Protein AF-A0A7U9X0W0-F1 (afdb_monomer_lite)

Sequence (163 aa):
MKSDYPYLEIIRIAKECRSVLIEDTLKSNSPDLYDSLYSDIKSEIYKIKLELYEIKWIELHWKKMNEAITDRECLLAEKKELISMFAKWYRDYVSNWNYTEFDVVIFEERMDILKSLISVNNEWEQNLKRMKVSFEKSEKILNEKIKALEMGGQLDGDCKGDW

Radius of gyration: 19.68 Å; chains: 1; bounding box: 72×32×58 Å

Structure (mmCIF, N/CA/C/O backbone):
data_AF-A0A7U9X0W0-F1
#
_entry.id   AF-A0A7U9X0W0-F1
#
loop_
_atom_site.group_PDB
_atom_site.id
_atom_site.type_symbol
_atom_site.label_atom_id
_atom_site.label_alt_id
_atom_site.label_comp_id
_atom_site.label_asym_id
_atom_site.label_entity_id
_atom_site.label_seq_id
_atom_site.pdbx_PDB_ins_code
_atom_site.Cartn_x
_atom_site.Cartn_y
_atom_site.Cartn_z
_atom_site.occupancy
_atom_site.B_iso_or_equiv
_atom_site.auth_seq_id
_atom_site.auth_comp_id
_atom_site.auth_asym_id
_atom_site.auth_atom_id
_atom_site.pdbx_PDB_model_num
ATOM 1 N N . MET A 1 1 ? -25.613 3.745 18.794 1.00 47.03 1 MET A N 1
ATOM 2 C CA . MET A 1 1 ? -25.398 4.279 17.431 1.00 47.03 1 MET A CA 1
ATOM 3 C C . MET A 1 1 ? -24.143 3.644 16.867 1.00 47.03 1 MET A C 1
ATOM 5 O O . MET A 1 1 ? -23.154 3.606 17.589 1.00 47.03 1 MET A O 1
ATOM 9 N N . LYS A 1 2 ? -24.173 3.125 15.633 1.00 59.31 2 LYS A N 1
ATOM 10 C CA . LYS A 1 2 ? -22.922 2.864 14.908 1.00 59.31 2 LYS A CA 1
ATOM 11 C C . LYS A 1 2 ? -22.315 4.227 14.572 1.00 59.31 2 LYS A C 1
ATOM 13 O O . LYS A 1 2 ? -23.040 5.114 14.139 1.00 59.31 2 LYS A O 1
ATOM 18 N N . SER A 1 3 ? -21.040 4.406 14.889 1.00 75.56 3 SER A N 1
ATOM 19 C CA . SER A 1 3 ? -20.294 5.602 14.508 1.00 75.56 3 SER A CA 1
ATOM 20 C C . SER A 1 3 ? -19.987 5.499 13.016 1.00 75.56 3 SER A C 1
ATOM 22 O O . SER A 1 3 ? -19.415 4.494 12.598 1.00 75.56 3 SER A O 1
ATOM 24 N N . ASP A 1 4 ? -20.354 6.506 12.222 1.00 85.50 4 ASP A N 1
ATOM 25 C CA . ASP A 1 4 ? -20.010 6.558 10.790 1.00 85.50 4 ASP A CA 1
ATOM 26 C C . ASP A 1 4 ? -18.526 6.899 10.564 1.00 85.50 4 ASP A C 1
ATOM 28 O O . ASP A 1 4 ? -18.023 6.839 9.443 1.00 85.50 4 ASP A O 1
ATOM 32 N N . TYR A 1 5 ? -17.803 7.221 11.641 1.00 86.19 5 TYR A N 1
ATOM 33 C CA . TYR A 1 5 ? -16.405 7.635 11.618 1.00 86.19 5 TYR A CA 1
ATOM 34 C C . TYR A 1 5 ? -15.479 6.687 10.835 1.00 86.19 5 TYR A C 1
ATOM 36 O O . TYR A 1 5 ? -14.801 7.179 9.934 1.00 86.19 5 TYR A O 1
ATOM 44 N N . PRO A 1 6 ? -15.454 5.354 11.076 1.00 86.44 6 PRO A N 1
ATOM 45 C CA . PRO A 1 6 ? -14.541 4.466 10.351 1.00 86.44 6 PRO A CA 1
ATOM 46 C C . PRO A 1 6 ? -14.745 4.516 8.832 1.00 86.44 6 PRO A C 1
ATOM 48 O O . PRO A 1 6 ? -13.783 4.488 8.069 1.00 86.44 6 PRO A O 1
ATOM 51 N N . TYR A 1 7 ? -15.998 4.653 8.391 1.00 88.38 7 TYR A N 1
ATOM 52 C CA . TYR A 1 7 ? -16.349 4.733 6.976 1.00 88.38 7 TYR A CA 1
ATOM 53 C C . TYR A 1 7 ? -15.893 6.054 6.357 1.00 88.38 7 TYR A C 1
ATOM 55 O O . TYR A 1 7 ? -15.304 6.059 5.274 1.00 88.38 7 TYR A O 1
ATOM 63 N N . LEU A 1 8 ? -16.140 7.169 7.048 1.00 90.50 8 LEU A N 1
ATOM 64 C CA . LEU A 1 8 ? -15.720 8.493 6.594 1.00 90.50 8 LEU A CA 1
ATOM 65 C C . LEU A 1 8 ? -14.193 8.599 6.503 1.00 90.50 8 LEU A C 1
ATOM 67 O O . LEU A 1 8 ? -13.687 9.121 5.509 1.00 90.50 8 LEU A O 1
ATOM 71 N N . GLU A 1 9 ? -13.467 8.037 7.471 1.00 90.50 9 GLU A N 1
ATOM 72 C CA . GLU A 1 9 ? -12.004 8.027 7.462 1.00 90.50 9 GLU A CA 1
ATOM 73 C C . GLU A 1 9 ? -11.431 7.180 6.330 1.00 90.50 9 GLU A C 1
ATOM 75 O O . GLU A 1 9 ? -10.557 7.648 5.604 1.00 90.50 9 GLU A O 1
ATOM 80 N N . ILE A 1 10 ? -11.961 5.976 6.091 1.00 89.88 10 ILE A N 1
ATOM 81 C CA . ILE A 1 10 ? -11.522 5.153 4.954 1.00 89.88 10 ILE A CA 1
ATOM 82 C C . ILE A 1 10 ? -11.735 5.891 3.626 1.00 89.88 10 ILE A C 1
ATOM 84 O O . ILE A 1 10 ? -10.846 5.895 2.773 1.00 89.88 10 ILE A O 1
ATOM 88 N N . ILE A 1 11 ? -12.876 6.568 3.449 1.00 91.69 11 ILE A N 1
ATOM 89 C CA . ILE A 1 11 ? -13.151 7.352 2.236 1.00 91.69 11 ILE A CA 1
ATOM 90 C C . ILE A 1 11 ? -12.187 8.536 2.113 1.00 91.69 11 ILE A C 1
ATOM 92 O O . ILE A 1 11 ? -11.699 8.812 1.014 1.00 91.69 11 ILE A O 1
ATOM 96 N N . ARG A 1 12 ? -11.918 9.249 3.212 1.00 94.50 12 ARG A N 1
ATOM 97 C CA . ARG A 1 12 ? -10.973 10.373 3.237 1.00 94.50 12 ARG A CA 1
ATOM 98 C C . ARG A 1 12 ? -9.575 9.910 2.833 1.00 94.50 12 ARG A C 1
ATOM 100 O O . ARG A 1 12 ? -9.001 10.470 1.902 1.00 94.50 12 ARG A O 1
ATOM 107 N N . ILE A 1 13 ? -9.075 8.850 3.466 1.00 93.81 13 ILE A N 1
ATOM 108 C CA . ILE A 1 13 ? -7.750 8.279 3.199 1.00 93.81 13 ILE A CA 1
ATOM 109 C C . ILE A 1 13 ? -7.647 7.819 1.743 1.00 93.81 13 ILE A C 1
ATOM 111 O O . ILE A 1 13 ? -6.700 8.190 1.054 1.00 93.81 13 ILE A O 1
ATOM 115 N N . ALA A 1 14 ? -8.649 7.095 1.235 1.00 91.62 14 ALA A N 1
ATOM 116 C CA . ALA A 1 14 ? -8.668 6.648 -0.156 1.00 91.62 14 ALA A CA 1
ATOM 117 C C . ALA A 1 14 ? -8.635 7.823 -1.149 1.00 91.62 14 ALA A C 1
ATOM 119 O O . ALA A 1 14 ? -7.942 7.758 -2.165 1.00 91.62 14 ALA A O 1
ATOM 120 N N . LYS A 1 15 ? -9.355 8.918 -0.864 1.00 94.50 15 LYS A N 1
ATOM 121 C CA . LYS A 1 15 ? -9.317 10.134 -1.692 1.00 94.50 15 LYS A CA 1
ATOM 122 C C . LYS A 1 15 ? -7.938 10.785 -1.676 1.00 94.50 15 LYS A C 1
ATOM 124 O O . LYS A 1 15 ? -7.437 11.138 -2.736 1.00 94.50 15 LYS A O 1
ATOM 129 N N . GLU A 1 16 ? -7.321 10.922 -0.507 1.00 95.62 16 GLU A N 1
ATOM 130 C CA . GLU A 1 16 ? -5.990 11.521 -0.372 1.00 95.62 16 GLU A CA 1
ATOM 131 C C . GLU A 1 16 ? -4.916 10.699 -1.089 1.00 95.62 16 GLU A C 1
ATOM 133 O O . GLU A 1 16 ? -4.154 11.246 -1.884 1.00 95.62 16 GLU A O 1
ATOM 138 N N . CYS A 1 17 ? -4.883 9.384 -0.871 1.00 93.81 17 CYS A N 1
ATOM 139 C CA . CYS A 1 17 ? -3.940 8.497 -1.550 1.00 93.81 17 CYS A CA 1
ATOM 140 C C . CYS A 1 17 ? -4.152 8.479 -3.067 1.00 93.81 17 CYS A C 1
ATOM 142 O O . CYS A 1 17 ? -3.184 8.443 -3.826 1.00 93.81 17 CYS A O 1
ATOM 144 N N . ARG A 1 18 ? -5.407 8.545 -3.530 1.00 92.75 18 ARG A N 1
ATOM 145 C CA . ARG A 1 18 ? -5.714 8.670 -4.959 1.00 92.75 18 ARG A CA 1
ATOM 146 C C . ARG A 1 18 ? -5.221 9.993 -5.540 1.00 92.75 18 ARG A C 1
ATOM 148 O O . ARG A 1 18 ? -4.731 9.994 -6.663 1.00 92.75 18 ARG A O 1
ATOM 155 N N . SER A 1 19 ? -5.341 11.101 -4.811 1.00 94.31 19 SER A N 1
ATOM 156 C CA . SER A 1 19 ? -4.792 12.384 -5.259 1.00 94.31 19 SER A CA 1
ATOM 157 C C . SER A 1 19 ? -3.277 12.304 -5.434 1.00 94.31 19 SER A C 1
ATOM 159 O O . SER A 1 19 ? -2.788 12.730 -6.473 1.00 94.31 19 SER A O 1
ATOM 161 N N . VAL A 1 20 ? -2.559 11.681 -4.491 1.00 93.88 20 VAL A N 1
ATOM 162 C CA . VAL A 1 20 ? -1.106 11.455 -4.616 1.00 93.88 20 VAL A CA 1
ATOM 163 C C . VAL A 1 20 ? -0.777 10.630 -5.861 1.00 93.88 20 VAL A C 1
ATOM 165 O O . VAL A 1 20 ? 0.051 11.055 -6.654 1.00 93.88 20 VAL A O 1
ATOM 168 N N . LEU A 1 21 ? -1.491 9.525 -6.107 1.00 91.19 21 LEU A N 1
ATOM 169 C CA . LEU A 1 21 ? -1.313 8.712 -7.320 1.00 91.19 21 LEU A CA 1
ATOM 170 C C . LEU A 1 21 ? -1.482 9.529 -8.610 1.00 91.19 21 LEU A C 1
ATOM 172 O O . LEU A 1 21 ? -0.685 9.422 -9.542 1.00 91.19 21 LEU A O 1
ATOM 176 N N . ILE A 1 22 ? -2.540 10.342 -8.672 1.00 89.75 22 ILE A N 1
ATOM 177 C CA . ILE A 1 22 ? -2.820 11.202 -9.827 1.00 89.75 22 ILE A CA 1
ATOM 178 C C . ILE A 1 22 ? -1.690 12.219 -10.011 1.00 89.75 22 ILE A C 1
ATOM 180 O O . ILE A 1 22 ? -1.237 12.433 -11.134 1.00 89.75 22 ILE A O 1
ATOM 184 N N . GLU A 1 23 ? -1.227 12.842 -8.929 1.00 91.19 23 GLU A N 1
ATOM 185 C CA . GLU A 1 23 ? -0.133 13.807 -8.990 1.00 91.19 23 GLU A CA 1
ATOM 186 C C . GLU A 1 23 ? 1.192 13.166 -9.395 1.00 91.19 23 GLU A C 1
ATOM 188 O O . GLU A 1 23 ? 1.872 13.717 -10.257 1.00 91.19 23 GLU A O 1
ATOM 193 N N . ASP A 1 24 ? 1.532 11.999 -8.852 1.00 90.00 24 ASP A N 1
ATOM 194 C CA . ASP A 1 24 ? 2.733 11.250 -9.228 1.00 90.00 24 ASP A CA 1
ATOM 195 C C . ASP A 1 24 ? 2.733 10.911 -10.719 1.00 90.00 24 ASP A C 1
ATOM 197 O O . ASP A 1 24 ? 3.754 11.073 -11.386 1.00 90.00 24 ASP A O 1
ATOM 201 N N . THR A 1 25 ? 1.570 10.524 -11.253 1.00 85.94 25 THR A N 1
ATOM 202 C CA . THR A 1 25 ? 1.391 10.195 -12.674 1.00 85.94 25 THR A CA 1
ATOM 203 C C . THR A 1 25 ? 1.525 11.430 -13.570 1.00 85.94 25 THR A C 1
ATOM 205 O O . THR A 1 25 ? 2.153 11.369 -14.623 1.00 85.94 25 THR A O 1
ATOM 208 N N . LEU A 1 26 ? 0.912 12.556 -13.187 1.00 86.94 26 LEU A N 1
ATOM 209 C CA . LEU A 1 26 ? 0.825 13.749 -14.040 1.00 86.94 26 LEU A CA 1
ATOM 210 C C . LEU A 1 26 ? 2.032 14.686 -13.925 1.00 86.94 26 LEU A C 1
ATOM 212 O O . LEU A 1 26 ? 2.338 15.396 -14.880 1.00 86.94 26 LEU A O 1
ATOM 216 N N . LYS A 1 27 ? 2.669 14.748 -12.752 1.00 85.69 27 LYS A N 1
ATOM 217 C CA . LYS A 1 27 ? 3.742 15.707 -12.436 1.00 85.69 27 LYS A CA 1
ATOM 218 C C . LYS A 1 27 ? 5.122 15.057 -12.341 1.00 85.69 27 LYS A C 1
ATOM 220 O O . LYS A 1 27 ? 6.086 15.760 -12.059 1.00 85.69 27 LYS A O 1
ATOM 225 N N . SER A 1 28 ? 5.221 13.744 -12.554 1.00 77.62 28 SER A N 1
ATOM 226 C CA . SER A 1 28 ? 6.470 12.985 -12.413 1.00 77.62 28 SER A CA 1
ATOM 227 C C . SER A 1 28 ? 7.102 13.120 -11.020 1.00 77.62 28 SER A C 1
ATOM 229 O O . SER A 1 28 ? 8.322 13.120 -10.878 1.00 77.62 28 SER A O 1
ATOM 231 N N . ASN A 1 29 ? 6.274 13.243 -9.975 1.00 81.31 29 ASN A N 1
ATOM 232 C CA . ASN A 1 29 ? 6.746 13.397 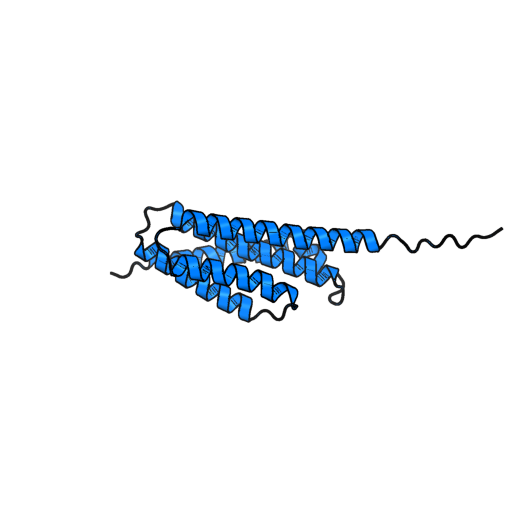-8.592 1.00 81.31 29 ASN A CA 1
ATOM 233 C C . ASN A 1 29 ? 7.356 12.106 -8.021 1.00 81.31 29 ASN A C 1
ATOM 235 O O . ASN A 1 29 ? 8.062 12.154 -7.014 1.00 81.31 29 ASN A O 1
ATOM 239 N N . SER A 1 30 ? 7.104 10.964 -8.665 1.00 82.38 30 SER A N 1
ATOM 240 C CA . SER A 1 30 ? 7.711 9.682 -8.328 1.00 82.38 30 SER A CA 1
ATOM 241 C C . SER A 1 30 ? 8.649 9.235 -9.453 1.00 82.38 30 SER A C 1
ATOM 243 O O . SER A 1 30 ? 8.164 8.848 -10.518 1.00 82.38 30 SER A O 1
ATOM 245 N N . PRO A 1 31 ? 9.977 9.256 -9.233 1.00 77.69 31 PRO A N 1
ATOM 246 C CA . PRO A 1 31 ? 10.945 8.731 -10.192 1.00 77.69 31 PRO A CA 1
ATOM 247 C C . PRO A 1 31 ? 10.703 7.255 -10.525 1.00 77.69 31 PRO A C 1
ATOM 249 O O . PRO A 1 31 ? 10.808 6.875 -11.682 1.00 77.69 31 PRO A O 1
ATOM 252 N N . ASP A 1 32 ? 10.296 6.441 -9.545 1.00 75.75 32 ASP A N 1
ATOM 253 C CA . ASP A 1 32 ? 10.014 5.012 -9.752 1.00 75.75 32 ASP A CA 1
ATOM 254 C C . ASP A 1 32 ? 8.822 4.799 -10.704 1.00 75.75 32 ASP A C 1
ATOM 256 O O . ASP A 1 32 ? 8.871 3.971 -11.621 1.00 75.75 32 ASP A O 1
ATOM 260 N N . LEU A 1 33 ? 7.750 5.581 -10.522 1.00 82.06 33 LEU A N 1
ATOM 261 C CA . LEU A 1 33 ? 6.588 5.546 -11.410 1.00 82.06 33 LEU A CA 1
ATOM 262 C C . LEU A 1 33 ? 6.919 6.125 -12.787 1.00 82.06 33 LEU A C 1
ATOM 264 O O . LEU A 1 33 ? 6.514 5.575 -13.802 1.00 82.06 33 LEU A O 1
ATOM 268 N N . TYR A 1 34 ? 7.654 7.232 -12.837 1.00 79.38 34 TYR A N 1
ATOM 269 C CA . TYR A 1 34 ? 8.040 7.852 -14.098 1.00 79.38 34 TYR A CA 1
ATOM 270 C C . TYR A 1 34 ? 8.912 6.903 -14.928 1.00 79.38 34 TYR A C 1
ATOM 272 O O . TYR A 1 34 ? 8.586 6.590 -16.070 1.00 79.38 34 TYR A O 1
ATOM 280 N N . ASP A 1 35 ? 9.971 6.363 -14.332 1.00 74.44 35 ASP A N 1
ATOM 281 C CA . ASP A 1 35 ? 10.876 5.437 -15.002 1.00 74.44 35 ASP A CA 1
ATOM 282 C C . ASP A 1 35 ? 10.157 4.172 -15.475 1.00 74.44 35 ASP A C 1
ATOM 284 O O . ASP A 1 35 ? 10.450 3.674 -16.561 1.00 74.44 35 ASP A O 1
ATOM 288 N N . SER A 1 36 ? 9.202 3.647 -14.697 1.00 78.88 36 SER A N 1
ATOM 289 C CA . SER A 1 36 ? 8.374 2.523 -15.148 1.00 78.88 36 SER A CA 1
ATOM 290 C C . SER A 1 36 ? 7.462 2.934 -16.311 1.00 78.88 36 SER A C 1
ATOM 292 O O . SER A 1 36 ? 7.514 2.320 -17.369 1.00 78.88 36 SER A O 1
ATOM 294 N N . LEU A 1 37 ? 6.691 4.017 -16.212 1.00 81.62 37 LEU A N 1
ATOM 295 C CA . LEU A 1 37 ? 5.773 4.435 -17.284 1.00 81.62 37 LEU A CA 1
ATOM 296 C C . LEU A 1 37 ? 6.459 4.697 -18.638 1.00 81.62 37 LEU A C 1
ATOM 298 O O . LEU A 1 37 ? 5.813 4.543 -19.676 1.00 81.62 37 LEU A 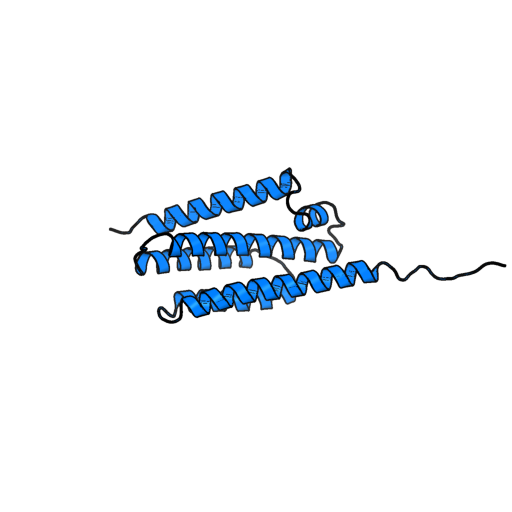O 1
ATOM 302 N N . TYR A 1 38 ? 7.742 5.066 -18.636 1.00 81.00 38 TYR A N 1
ATOM 303 C CA . TYR A 1 38 ? 8.516 5.360 -19.847 1.00 81.00 38 TYR A CA 1
ATOM 304 C C . TYR A 1 38 ? 9.571 4.296 -20.210 1.00 81.00 38 TYR A C 1
ATOM 306 O O . TYR A 1 38 ? 10.347 4.511 -21.143 1.00 81.00 38 TYR A O 1
ATOM 314 N N . SER A 1 39 ? 9.607 3.149 -19.524 1.00 78.06 39 SER A N 1
ATOM 315 C CA . SER A 1 39 ? 10.487 2.021 -19.875 1.00 78.06 39 SER A CA 1
ATOM 316 C C . SER A 1 39 ? 9.774 0.960 -20.721 1.00 78.06 39 SER A C 1
ATOM 318 O O . SER A 1 39 ? 8.558 0.984 -20.911 1.00 78.06 39 SER A O 1
ATOM 320 N N . ASP A 1 40 ? 10.544 0.023 -21.286 1.00 83.56 40 ASP A N 1
ATOM 321 C CA . ASP A 1 40 ? 9.974 -1.118 -22.004 1.00 83.56 40 ASP A CA 1
ATOM 322 C C . ASP A 1 40 ? 9.141 -1.973 -21.038 1.00 83.56 40 ASP A C 1
ATOM 324 O O . ASP A 1 40 ? 9.685 -2.584 -20.117 1.00 83.56 40 ASP A O 1
ATOM 328 N N . ILE A 1 41 ? 7.834 -2.058 -21.294 1.00 78.06 41 ILE A N 1
ATOM 329 C CA . ILE A 1 41 ? 6.855 -2.842 -20.526 1.00 78.06 41 ILE A CA 1
ATOM 330 C C . ILE A 1 41 ? 7.224 -4.330 -20.401 1.00 78.06 41 ILE A C 1
ATOM 332 O O . ILE A 1 41 ? 6.745 -5.034 -19.510 1.00 78.06 41 ILE A O 1
ATOM 336 N N . LYS A 1 42 ? 8.070 -4.842 -21.303 1.00 79.12 42 LYS A N 1
ATOM 337 C CA . LYS A 1 42 ? 8.562 -6.224 -21.259 1.00 79.12 42 LYS A CA 1
ATOM 338 C C . LYS A 1 42 ? 9.798 -6.394 -20.382 1.00 79.12 42 LYS A C 1
ATOM 340 O O . LYS A 1 42 ? 10.115 -7.532 -20.032 1.00 79.12 42 LYS A O 1
ATOM 345 N N . SER A 1 43 ? 10.485 -5.308 -20.036 1.00 79.75 43 SER A N 1
ATOM 346 C CA . SER A 1 43 ? 11.701 -5.359 -19.232 1.00 79.75 43 SER A CA 1
ATOM 347 C C . SER A 1 43 ? 11.403 -5.759 -17.786 1.00 79.75 43 SER A C 1
ATOM 349 O O . SER A 1 43 ? 10.347 -5.465 -17.227 1.00 79.75 43 SER A O 1
ATOM 351 N N . GLU A 1 44 ? 12.347 -6.452 -17.159 1.00 78.31 44 GLU A N 1
ATOM 352 C CA . GLU A 1 44 ? 12.229 -6.836 -15.750 1.00 78.31 44 GLU A CA 1
ATOM 353 C C . GLU A 1 44 ? 12.320 -5.612 -14.825 1.00 78.31 44 GLU A C 1
ATOM 355 O O . GLU A 1 44 ? 11.591 -5.518 -13.840 1.00 78.31 44 GLU A O 1
ATOM 360 N N . ILE A 1 45 ? 13.137 -4.621 -15.199 1.00 77.81 45 ILE A N 1
ATOM 361 C CA . ILE A 1 45 ? 13.278 -3.366 -14.453 1.00 77.81 45 ILE A CA 1
ATOM 362 C C . ILE A 1 45 ? 11.975 -2.556 -14.426 1.00 77.81 45 ILE A C 1
ATOM 364 O O . ILE A 1 45 ? 11.651 -1.985 -13.387 1.00 77.81 45 ILE A O 1
ATOM 368 N N . TYR A 1 46 ? 11.197 -2.560 -15.517 1.00 81.50 46 TYR A N 1
ATOM 369 C CA . TYR A 1 46 ? 9.859 -1.962 -15.561 1.00 81.50 46 TYR A CA 1
ATOM 370 C C . TYR A 1 46 ? 8.954 -2.546 -14.472 1.00 81.50 46 TYR A C 1
ATOM 372 O O . TYR A 1 46 ? 8.379 -1.802 -13.678 1.00 81.50 46 TYR A O 1
ATOM 380 N N . LYS A 1 47 ? 8.868 -3.882 -14.414 1.00 77.62 47 LYS A N 1
ATOM 381 C CA . LYS A 1 47 ? 7.987 -4.599 -13.481 1.00 77.62 47 LYS A CA 1
ATOM 382 C C . LYS A 1 47 ? 8.371 -4.308 -12.034 1.00 77.62 47 LYS A C 1
ATOM 384 O O . LYS A 1 47 ? 7.525 -3.895 -11.252 1.00 77.62 47 LYS A O 1
ATOM 389 N N . ILE A 1 48 ? 9.664 -4.401 -11.722 1.00 77.75 48 ILE A N 1
ATOM 390 C CA . ILE A 1 48 ? 10.187 -4.166 -10.370 1.00 77.75 48 ILE A CA 1
ATOM 391 C C . ILE A 1 48 ? 9.975 -2.711 -9.925 1.00 77.75 48 ILE A C 1
ATOM 393 O O . ILE A 1 48 ? 9.636 -2.468 -8.766 1.00 77.75 48 ILE A O 1
ATOM 397 N N . LYS A 1 49 ? 10.157 -1.725 -10.817 1.00 80.25 49 LYS A N 1
ATOM 398 C CA . LYS A 1 49 ? 9.911 -0.308 -10.493 1.00 80.25 49 LYS A CA 1
ATOM 399 C C . LYS A 1 49 ? 8.424 -0.021 -10.260 1.00 80.25 49 LYS A C 1
ATOM 401 O O . LYS A 1 49 ? 8.093 0.735 -9.346 1.00 80.25 49 LYS A O 1
ATOM 406 N N . LEU A 1 50 ? 7.536 -0.653 -11.031 1.00 82.31 50 LEU A N 1
ATOM 407 C CA . LEU A 1 50 ? 6.092 -0.544 -10.828 1.00 82.31 50 LEU A CA 1
ATOM 408 C C . LEU A 1 50 ? 5.663 -1.176 -9.493 1.00 82.31 50 LEU A C 1
ATOM 410 O O . LEU A 1 50 ? 5.000 -0.515 -8.698 1.00 82.31 50 LEU A O 1
ATOM 414 N N . GLU A 1 51 ? 6.129 -2.392 -9.196 1.00 78.69 51 GLU A N 1
ATOM 415 C CA . GLU A 1 51 ? 5.892 -3.077 -7.914 1.00 78.69 51 GLU A CA 1
ATOM 416 C C . GLU A 1 51 ? 6.385 -2.235 -6.722 1.00 78.69 51 GLU A C 1
ATOM 418 O O . GLU A 1 51 ? 5.694 -2.085 -5.709 1.00 78.69 51 GLU A O 1
ATOM 423 N N . LEU A 1 52 ? 7.572 -1.626 -6.845 1.00 81.81 52 LEU A N 1
ATOM 424 C CA . LEU A 1 52 ? 8.126 -0.736 -5.824 1.00 81.81 52 LEU A CA 1
ATOM 425 C C . LEU A 1 52 ? 7.215 0.470 -5.572 1.00 81.81 52 LEU A C 1
ATOM 427 O O . LEU A 1 52 ? 6.950 0.814 -4.415 1.00 81.81 52 LEU A O 1
ATOM 431 N N . TYR A 1 53 ? 6.721 1.102 -6.636 1.00 85.81 53 TYR A N 1
ATOM 432 C CA . TYR A 1 53 ? 5.801 2.225 -6.518 1.00 85.81 53 TYR A CA 1
ATOM 433 C C . TYR A 1 53 ? 4.497 1.824 -5.817 1.00 85.81 53 TYR A C 1
ATOM 435 O O . TYR A 1 53 ? 4.053 2.495 -4.882 1.00 85.81 53 TYR A O 1
ATOM 443 N N . GLU A 1 54 ? 3.898 0.702 -6.208 1.00 82.94 54 GLU A N 1
ATOM 444 C CA . GLU A 1 54 ? 2.646 0.249 -5.611 1.00 82.94 54 GLU A CA 1
ATOM 445 C C . GLU A 1 54 ? 2.799 -0.114 -4.130 1.00 82.94 54 GLU A C 1
ATOM 447 O O . GLU A 1 54 ? 1.908 0.171 -3.324 1.00 82.94 54 GLU A O 1
ATOM 452 N N . ILE A 1 55 ? 3.945 -0.680 -3.735 1.00 80.31 55 ILE A N 1
ATOM 453 C CA . ILE A 1 55 ? 4.266 -0.929 -2.325 1.00 80.31 55 ILE A CA 1
ATOM 454 C C . ILE A 1 55 ? 4.324 0.380 -1.538 1.00 80.31 55 ILE A C 1
ATOM 456 O O . ILE A 1 55 ? 3.718 0.457 -0.466 1.00 80.31 55 ILE A O 1
ATOM 460 N N . LYS A 1 56 ? 4.995 1.412 -2.067 1.00 84.12 56 LYS A N 1
ATOM 461 C CA . LYS A 1 56 ? 5.034 2.747 -1.443 1.00 84.12 56 LYS A CA 1
ATOM 462 C C . LYS A 1 56 ? 3.631 3.345 -1.327 1.00 84.12 56 LYS A C 1
ATOM 464 O O . LYS A 1 56 ? 3.284 3.937 -0.305 1.00 84.12 56 LYS A O 1
ATOM 469 N N . TRP A 1 57 ? 2.789 3.139 -2.337 1.00 87.06 57 TRP A N 1
ATOM 470 C CA . TRP A 1 57 ? 1.414 3.632 -2.344 1.00 87.06 57 TRP A CA 1
ATOM 471 C C . TRP A 1 57 ? 0.514 2.928 -1.316 1.00 87.06 57 TRP A C 1
ATOM 473 O O . TRP A 1 57 ? -0.291 3.569 -0.632 1.00 87.06 57 TRP A O 1
ATOM 483 N N . ILE A 1 58 ? 0.669 1.616 -1.134 1.00 84.56 58 ILE A N 1
ATOM 484 C CA . ILE A 1 58 ? 0.005 0.871 -0.056 1.00 84.56 58 ILE A CA 1
ATOM 485 C C . ILE A 1 58 ? 0.507 1.342 1.314 1.00 84.56 58 ILE A C 1
ATOM 487 O O . ILE A 1 58 ? -0.300 1.558 2.222 1.00 84.56 58 ILE A O 1
ATOM 491 N N . GLU A 1 59 ? 1.822 1.504 1.480 1.00 84.56 59 GLU A N 1
ATOM 492 C CA . GLU A 1 59 ? 2.410 1.976 2.736 1.00 84.56 59 GLU A CA 1
ATOM 493 C C . GLU A 1 59 ? 1.858 3.358 3.116 1.00 84.56 59 GLU A C 1
ATOM 495 O O . GLU A 1 59 ? 1.566 3.613 4.285 1.00 84.56 59 GLU A O 1
ATOM 500 N N . LEU A 1 60 ? 1.634 4.237 2.136 1.00 89.94 60 LEU A N 1
ATOM 501 C CA . LEU A 1 60 ? 0.994 5.532 2.356 1.00 89.94 60 LEU A CA 1
ATOM 502 C C . LEU A 1 60 ? -0.419 5.392 2.944 1.00 89.94 60 LEU A C 1
ATOM 504 O O . LEU A 1 60 ? -0.746 6.099 3.900 1.00 89.94 60 LEU A O 1
ATOM 508 N N . HIS A 1 61 ? -1.249 4.482 2.422 1.00 89.06 61 HIS A N 1
ATOM 509 C CA . HIS A 1 61 ? -2.575 4.242 3.005 1.00 89.06 61 HIS A CA 1
ATOM 510 C C . HIS A 1 61 ? -2.465 3.747 4.447 1.00 89.06 61 HIS A C 1
ATOM 512 O O . HIS A 1 61 ? -3.205 4.199 5.320 1.00 89.06 61 HIS A O 1
ATOM 518 N N . TRP A 1 62 ? -1.522 2.838 4.701 1.00 85.00 62 TRP A N 1
ATOM 519 C CA . TRP A 1 62 ? -1.266 2.316 6.036 1.00 85.00 62 TRP A CA 1
ATOM 520 C C . TRP A 1 62 ? -0.833 3.415 7.017 1.00 85.00 62 TRP A C 1
ATOM 522 O O . TRP A 1 62 ? -1.378 3.500 8.117 1.00 85.00 62 TRP A O 1
ATOM 532 N N . LYS A 1 63 ? 0.093 4.296 6.612 1.00 86.88 63 LYS A N 1
ATOM 533 C CA . LYS A 1 63 ? 0.540 5.457 7.403 1.00 86.88 63 LYS A CA 1
ATOM 534 C C . LYS A 1 63 ? -0.635 6.362 7.770 1.00 86.88 63 LYS A C 1
ATOM 536 O O . LYS A 1 63 ? -0.851 6.613 8.952 1.00 86.88 63 LYS A O 1
ATOM 541 N N . LYS A 1 64 ? -1.451 6.745 6.785 1.00 90.06 64 LYS A N 1
ATOM 542 C CA . LYS A 1 64 ? -2.634 7.597 6.996 1.00 90.06 64 LYS A CA 1
ATOM 543 C C . LYS A 1 64 ? -3.693 6.957 7.887 1.00 90.06 64 LYS A C 1
ATOM 545 O O . LYS A 1 64 ? -4.342 7.640 8.674 1.00 90.06 64 LYS A O 1
ATOM 550 N N . MET A 1 65 ? -3.876 5.644 7.786 1.00 86.81 65 MET A N 1
ATOM 551 C CA . MET A 1 65 ? -4.748 4.935 8.716 1.00 86.81 65 MET A CA 1
ATOM 552 C C . MET A 1 65 ? -4.208 4.933 10.134 1.00 86.81 65 MET A C 1
ATOM 554 O O . MET A 1 65 ? -4.970 5.120 11.078 1.00 86.81 65 MET A O 1
ATOM 558 N N . ASN A 1 66 ? -2.910 4.674 10.289 1.00 82.88 66 ASN A N 1
ATOM 559 C CA . ASN A 1 66 ? -2.285 4.670 11.597 1.00 82.88 66 ASN A CA 1
ATOM 560 C C . ASN A 1 66 ? -2.436 6.048 12.255 1.00 82.88 66 ASN A C 1
ATOM 562 O O . ASN A 1 66 ? -2.877 6.109 13.395 1.00 82.88 66 ASN A O 1
ATOM 566 N N . GLU A 1 67 ? -2.199 7.125 11.498 1.00 87.06 67 GLU A N 1
ATOM 567 C CA . GLU A 1 67 ? -2.484 8.507 11.906 1.00 87.06 67 GLU A CA 1
ATOM 568 C C . GLU A 1 67 ? -3.947 8.676 12.348 1.00 87.06 67 GLU A C 1
ATOM 570 O O . GLU A 1 67 ? -4.197 9.115 13.466 1.00 87.06 67 GLU A O 1
ATOM 575 N N . ALA A 1 68 ? -4.926 8.228 11.551 1.00 85.25 68 ALA A N 1
ATOM 576 C CA . ALA A 1 68 ? -6.351 8.318 11.900 1.00 85.25 68 ALA A CA 1
ATOM 577 C C . ALA A 1 68 ? -6.742 7.525 13.167 1.00 85.25 68 ALA A C 1
ATOM 579 O O . ALA A 1 68 ? -7.723 7.853 13.843 1.00 85.25 68 ALA A O 1
ATOM 580 N N . ILE A 1 69 ? -5.994 6.470 13.502 1.00 80.31 69 ILE A N 1
ATOM 581 C CA . ILE A 1 69 ? -6.184 5.680 14.726 1.00 80.31 69 ILE A CA 1
ATOM 582 C C . ILE A 1 69 ? -5.516 6.350 15.939 1.00 80.31 69 ILE A C 1
ATOM 584 O O . ILE A 1 69 ? -5.999 6.168 17.064 1.00 80.31 69 ILE A O 1
ATOM 588 N N . THR A 1 70 ? -4.417 7.083 15.732 1.00 76.94 70 THR A N 1
ATOM 589 C CA . THR A 1 70 ? -3.619 7.715 16.795 1.00 76.94 70 THR A CA 1
ATOM 590 C C . THR A 1 70 ? -4.010 9.159 17.105 1.00 76.94 70 THR A C 1
ATOM 592 O O . THR A 1 70 ? -3.886 9.557 18.258 1.00 76.94 70 THR A O 1
ATOM 595 N N . ASP A 1 71 ? -4.504 9.928 16.130 1.00 72.00 71 ASP A N 1
ATOM 596 C CA . ASP A 1 71 ? -4.797 11.370 16.268 1.00 72.00 71 ASP A CA 1
ATOM 597 C C . ASP A 1 71 ? -6.021 11.674 17.141 1.00 72.00 71 ASP A C 1
ATOM 599 O O . ASP A 1 71 ? -6.172 12.775 17.671 1.00 72.00 71 ASP A O 1
ATOM 603 N N . ARG A 1 72 ? -6.915 10.696 17.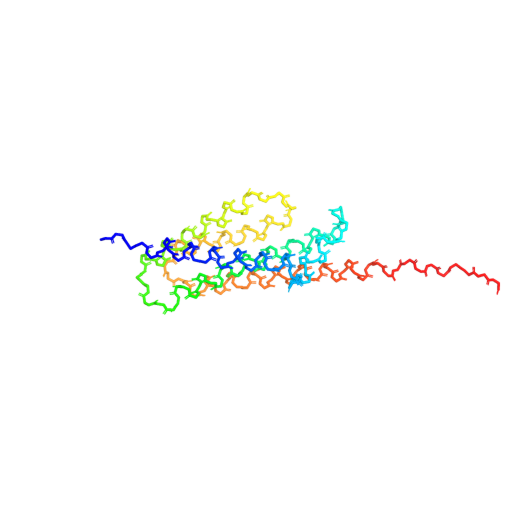307 1.00 70.06 72 ARG A N 1
ATOM 604 C CA . ARG A 1 72 ? -8.159 10.821 18.070 1.00 70.06 72 ARG A CA 1
ATOM 605 C C . ARG A 1 72 ? -8.203 9.769 19.170 1.00 70.06 72 ARG A C 1
ATOM 607 O O . ARG A 1 72 ? -7.789 8.627 18.963 1.00 70.06 72 ARG A O 1
ATOM 614 N N . GLU A 1 73 ? -8.848 10.096 20.292 1.00 69.19 73 GLU A N 1
ATOM 615 C CA . GLU A 1 73 ? -9.406 9.086 21.202 1.00 69.19 73 GLU A CA 1
ATOM 616 C C . GLU A 1 73 ? -10.518 8.289 20.490 1.00 69.19 73 GLU A C 1
ATOM 618 O O . GLU A 1 73 ? -11.714 8.518 20.667 1.00 69.19 73 GLU A O 1
ATOM 623 N N . CYS A 1 74 ? -10.122 7.386 19.592 1.00 70.62 74 CYS A N 1
ATOM 624 C CA . CYS A 1 74 ? -11.026 6.439 18.961 1.00 70.62 74 CYS A CA 1
ATOM 625 C C . CYS A 1 74 ? -11.404 5.370 19.976 1.00 70.62 74 CYS A C 1
ATOM 627 O O . CYS A 1 74 ? -10.537 4.779 20.634 1.00 70.62 74 CYS A O 1
ATOM 629 N N . LEU A 1 75 ? -12.694 5.046 20.029 1.00 81.69 75 LEU A N 1
ATOM 630 C CA . LEU A 1 75 ? -13.148 3.876 20.758 1.00 81.69 75 LEU A CA 1
ATOM 631 C C . LEU A 1 75 ? -12.489 2.635 20.161 1.00 81.69 75 LEU A C 1
ATOM 633 O O . LEU A 1 75 ? -12.310 2.519 18.948 1.00 81.69 75 LEU A O 1
ATOM 637 N N . LEU A 1 76 ? -12.187 1.656 21.008 1.00 78.31 76 LEU A N 1
ATOM 638 C CA . LEU A 1 76 ? -11.586 0.400 20.566 1.00 78.31 76 LEU A CA 1
ATOM 639 C C . LEU A 1 76 ? -12.389 -0.276 19.438 1.00 78.31 76 LEU A C 1
ATOM 641 O O . LEU A 1 76 ? -11.810 -0.852 18.522 1.00 78.31 76 LEU A O 1
ATOM 645 N N . ALA A 1 77 ? -13.720 -0.173 19.482 1.00 81.38 77 ALA A N 1
ATOM 646 C CA . ALA A 1 77 ? -14.599 -0.680 18.432 1.00 81.38 77 ALA A CA 1
ATOM 647 C C . ALA A 1 77 ? -14.417 0.054 17.089 1.00 81.38 77 ALA A C 1
ATOM 649 O O . ALA A 1 77 ? -14.409 -0.595 16.049 1.00 81.38 77 ALA A O 1
ATOM 650 N N . GLU A 1 78 ? -14.223 1.378 17.103 1.00 83.69 78 GLU A N 1
ATOM 651 C CA . GLU A 1 78 ? -13.967 2.170 15.890 1.00 83.69 78 GLU A CA 1
ATOM 652 C C . GLU A 1 78 ? -12.609 1.814 15.280 1.00 83.69 78 GLU A C 1
ATOM 654 O O . GLU A 1 78 ? -12.515 1.636 14.068 1.00 83.69 78 GLU A O 1
ATOM 659 N N . LYS A 1 79 ? -11.580 1.631 16.122 1.00 80.88 79 LYS A N 1
ATOM 660 C CA . LYS A 1 79 ? -10.252 1.179 15.680 1.00 80.88 79 LYS A CA 1
ATOM 661 C C . LYS A 1 79 ? -10.358 -0.168 14.968 1.00 80.88 79 LYS A C 1
ATOM 663 O O . LYS A 1 79 ? -9.930 -0.286 13.824 1.00 80.88 79 LYS A O 1
ATOM 668 N N . LYS A 1 80 ? -10.992 -1.155 15.615 1.00 80.25 80 LYS A N 1
ATOM 669 C CA . LYS A 1 80 ? -11.212 -2.504 15.060 1.00 80.25 80 LYS A CA 1
ATOM 670 C C . LYS A 1 80 ? -11.953 -2.480 13.726 1.00 80.25 80 LYS A C 1
ATOM 672 O O . LYS A 1 80 ? -11.543 -3.179 12.803 1.00 80.25 80 LYS A O 1
ATOM 677 N N . GLU A 1 81 ? -13.007 -1.675 13.619 1.00 84.75 81 GLU A N 1
ATOM 678 C CA . GLU A 1 81 ? -13.765 -1.536 12.374 1.00 84.75 81 GLU A CA 1
ATOM 679 C C . GLU A 1 81 ? -12.892 -0.946 11.256 1.00 84.75 81 GLU A C 1
ATOM 681 O O . GLU A 1 81 ? -12.838 -1.510 10.166 1.00 84.75 81 GLU A O 1
ATOM 686 N N . LEU A 1 82 ? -12.140 0.124 11.536 1.00 84.06 82 LEU A N 1
ATOM 687 C CA . LEU A 1 82 ? -11.275 0.792 10.556 1.00 84.06 82 LEU A CA 1
ATOM 688 C C . LEU A 1 82 ? -10.194 -0.158 10.010 1.00 84.06 82 LEU A C 1
ATOM 690 O O . LEU A 1 82 ? -10.007 -0.271 8.798 1.00 84.06 82 LEU A O 1
ATOM 694 N N . ILE A 1 83 ? -9.548 -0.924 10.892 1.00 80.50 83 ILE A N 1
ATOM 695 C CA . ILE A 1 83 ? -8.558 -1.945 10.512 1.00 80.50 83 ILE A CA 1
ATOM 696 C C . ILE A 1 83 ? -9.197 -3.048 9.677 1.00 80.50 83 ILE A C 1
ATOM 698 O O . ILE A 1 83 ? -8.622 -3.471 8.680 1.00 80.50 83 ILE A O 1
ATOM 702 N N . SER A 1 84 ? -10.373 -3.529 10.086 1.00 83.25 84 SER A N 1
ATOM 703 C CA . SER A 1 84 ? -11.097 -4.585 9.379 1.00 83.25 84 SER A CA 1
ATOM 704 C C . SER A 1 84 ? -11.444 -4.152 7.954 1.00 83.25 84 SER A C 1
ATOM 706 O O . SER A 1 84 ? -11.185 -4.884 6.996 1.00 83.25 84 SER A O 1
ATOM 708 N N . MET A 1 85 ? -11.955 -2.926 7.799 1.00 85.88 85 MET A N 1
ATOM 709 C CA . MET A 1 85 ? -12.266 -2.339 6.497 1.00 85.88 85 MET A CA 1
ATOM 710 C C . MET A 1 85 ? -11.026 -2.241 5.609 1.00 85.88 85 MET A C 1
ATOM 712 O O . MET A 1 85 ? -11.080 -2.620 4.440 1.00 85.88 85 MET A O 1
ATOM 716 N N . PHE A 1 86 ? -9.901 -1.792 6.158 1.00 82.69 86 PHE A N 1
ATOM 717 C CA . PHE A 1 86 ? -8.660 -1.707 5.400 1.00 82.69 86 PHE A CA 1
ATOM 718 C C . PHE A 1 86 ? -8.059 -3.053 5.065 1.00 82.69 86 PHE A C 1
ATOM 720 O O . PHE A 1 86 ? -7.623 -3.249 3.943 1.00 82.69 86 PHE A O 1
ATOM 727 N N . ALA A 1 87 ? -8.046 -3.995 5.999 1.00 81.19 87 ALA A N 1
ATOM 728 C CA . ALA A 1 87 ? -7.550 -5.333 5.736 1.00 81.19 87 ALA A CA 1
ATOM 729 C C . ALA A 1 87 ? -8.363 -6.015 4.632 1.00 81.19 87 ALA A C 1
ATOM 731 O O . ALA A 1 87 ? -7.799 -6.722 3.799 1.00 81.19 87 ALA A O 1
ATOM 732 N N . LYS A 1 88 ? -9.681 -5.779 4.608 1.00 83.56 88 LYS A N 1
ATOM 733 C CA . LYS A 1 88 ? -10.550 -6.224 3.521 1.00 83.56 88 LYS A CA 1
ATOM 734 C C . LYS A 1 88 ? -10.186 -5.535 2.207 1.00 83.56 88 LYS A C 1
ATOM 736 O O . LYS A 1 88 ? -9.911 -6.228 1.238 1.00 83.56 88 LYS A O 1
ATOM 741 N N . TRP A 1 89 ? -10.129 -4.203 2.186 1.00 85.06 89 TRP A N 1
ATOM 742 C CA . TRP A 1 89 ? -9.747 -3.443 0.991 1.00 85.06 89 TRP A CA 1
ATOM 743 C C . TRP A 1 89 ? -8.374 -3.861 0.455 1.00 85.06 89 TRP A C 1
ATOM 745 O O . TRP A 1 89 ? -8.235 -4.108 -0.735 1.00 85.06 89 TRP A O 1
ATOM 755 N N . TYR A 1 90 ? -7.382 -3.996 1.332 1.00 78.94 90 TYR A N 1
ATOM 756 C CA . TYR A 1 90 ? -6.025 -4.404 0.997 1.00 78.94 90 TYR A CA 1
ATOM 757 C C . TYR A 1 90 ? -6.002 -5.800 0.385 1.00 78.94 90 TYR A 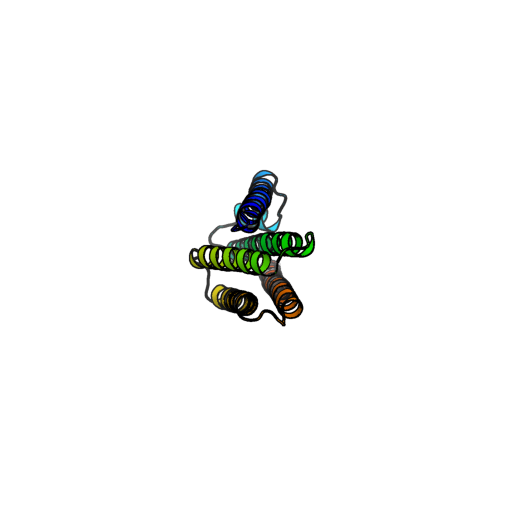C 1
ATOM 759 O O . TYR A 1 90 ? -5.368 -6.018 -0.643 1.00 78.94 90 TYR A O 1
ATOM 767 N N . ARG A 1 91 ? -6.740 -6.739 0.987 1.00 77.31 91 ARG A N 1
ATOM 768 C CA . ARG A 1 91 ? -6.901 -8.082 0.437 1.00 77.31 91 ARG A CA 1
ATOM 769 C C . ARG A 1 91 ? -7.525 -8.052 -0.944 1.00 77.31 91 ARG A C 1
ATOM 771 O O . ARG A 1 91 ? -6.984 -8.683 -1.843 1.00 77.31 91 ARG A O 1
ATOM 778 N N . ASP A 1 92 ? -8.632 -7.340 -1.107 1.00 80.69 92 ASP A N 1
ATOM 779 C CA . ASP A 1 92 ? -9.333 -7.246 -2.385 1.00 80.69 92 ASP A CA 1
ATOM 780 C C . ASP A 1 92 ? -8.432 -6.586 -3.442 1.00 80.69 92 ASP A C 1
ATOM 782 O O . ASP A 1 92 ? -8.371 -7.044 -4.578 1.00 80.69 92 ASP A O 1
ATOM 786 N N . TYR A 1 93 ? -7.675 -5.556 -3.063 1.00 77.88 93 TYR A N 1
ATOM 787 C CA . TYR A 1 93 ? -6.727 -4.867 -3.934 1.00 77.88 93 TYR A CA 1
ATOM 788 C C . TYR A 1 93 ? -5.608 -5.801 -4.409 1.00 77.88 93 TYR A C 1
ATOM 790 O O . TYR A 1 93 ? -5.441 -5.992 -5.610 1.00 77.88 93 TYR A O 1
ATOM 798 N N . VAL A 1 94 ? -4.918 -6.460 -3.476 1.00 71.81 94 VAL A N 1
ATOM 799 C CA . VAL A 1 94 ? -3.830 -7.400 -3.779 1.00 71.81 94 VAL A CA 1
ATOM 800 C C . VAL A 1 94 ? -4.326 -8.634 -4.535 1.00 71.81 94 VAL A C 1
ATOM 802 O O . VAL A 1 94 ? -3.631 -9.140 -5.402 1.00 71.81 94 VAL A O 1
ATOM 805 N N . SER A 1 95 ? -5.540 -9.121 -4.267 1.00 72.69 95 SER A N 1
ATOM 806 C CA . SER A 1 95 ? -6.087 -10.294 -4.975 1.00 72.69 95 SER A CA 1
ATOM 807 C C . SER A 1 95 ? -6.380 -10.016 -6.453 1.00 72.69 95 SER A C 1
ATOM 809 O O . SER A 1 95 ? -6.524 -10.953 -7.232 1.00 72.69 95 SER A O 1
ATOM 811 N N . ASN A 1 96 ? -6.492 -8.742 -6.840 1.00 72.50 96 ASN A N 1
ATOM 812 C CA . ASN A 1 96 ? -6.636 -8.335 -8.237 1.00 72.50 96 ASN A CA 1
ATOM 813 C C . ASN A 1 96 ? -5.286 -8.182 -8.952 1.00 72.50 96 ASN A C 1
ATOM 815 O O . ASN A 1 96 ? -5.256 -7.885 -10.147 1.00 72.50 96 ASN A O 1
ATOM 819 N N . TRP A 1 97 ? -4.175 -8.359 -8.240 1.00 71.69 97 TRP A N 1
ATOM 820 C CA . TRP A 1 97 ? -2.849 -8.295 -8.821 1.00 71.69 97 TRP A CA 1
ATOM 821 C C . TRP A 1 97 ? -2.451 -9.630 -9.434 1.00 71.69 97 TRP A C 1
ATOM 823 O O . TRP A 1 97 ? -2.651 -10.690 -8.850 1.00 71.69 97 TRP A O 1
ATOM 833 N N . ASN A 1 98 ? -1.866 -9.561 -10.626 1.00 62.50 98 ASN A N 1
ATOM 834 C CA . ASN A 1 98 ? -1.384 -10.722 -11.369 1.00 62.50 98 ASN A CA 1
ATOM 835 C C . ASN A 1 98 ? 0.153 -10.684 -11.443 1.00 62.50 98 ASN A C 1
ATOM 837 O O . ASN A 1 98 ? 0.735 -10.791 -12.524 1.00 62.50 98 ASN A O 1
ATOM 841 N N . TYR A 1 99 ? 0.786 -10.418 -10.295 1.00 61.84 99 TYR A N 1
ATOM 842 C CA . TYR A 1 99 ? 2.240 -10.317 -10.156 1.00 61.84 99 TYR A CA 1
ATOM 843 C C . TYR A 1 99 ? 2.894 -11.696 -9.930 1.00 61.84 99 TYR A C 1
ATOM 845 O O . TYR A 1 99 ? 2.218 -12.723 -9.860 1.00 61.84 99 TYR A O 1
ATOM 853 N N . THR A 1 100 ? 4.224 -11.733 -9.935 1.00 58.53 100 THR A N 1
ATOM 854 C CA . THR A 1 100 ? 5.072 -12.936 -9.953 1.00 58.53 100 THR A CA 1
ATOM 855 C C . THR A 1 100 ? 5.087 -13.726 -8.627 1.00 58.53 100 THR A C 1
ATOM 857 O O . THR A 1 100 ? 4.466 -13.367 -7.635 1.00 58.53 100 THR A O 1
ATOM 860 N N . GLU A 1 101 ? 5.816 -14.847 -8.578 1.00 51.34 101 GLU A N 1
ATOM 861 C CA . GLU A 1 101 ? 5.886 -15.754 -7.414 1.00 51.34 101 GLU A CA 1
ATOM 862 C C . GLU A 1 101 ? 6.510 -15.106 -6.155 1.00 51.34 101 GLU A C 1
ATOM 864 O O . GLU A 1 101 ? 6.179 -15.466 -5.027 1.00 51.34 101 GLU A O 1
ATOM 869 N N . PHE A 1 102 ? 7.379 -14.103 -6.331 1.00 52.06 102 PHE A N 1
ATOM 870 C CA . PHE A 1 102 ? 7.992 -13.345 -5.231 1.00 52.06 102 PHE A CA 1
ATOM 871 C C . PHE A 1 102 ? 6.975 -12.453 -4.498 1.00 52.06 102 PHE A C 1
ATOM 873 O O . PHE A 1 102 ? 7.081 -12.226 -3.289 1.00 52.06 102 PHE A O 1
ATOM 880 N N . ASP A 1 103 ? 5.957 -12.006 -5.227 1.00 56.28 103 ASP A N 1
ATOM 881 C CA . ASP A 1 103 ? 4.900 -11.134 -4.738 1.00 56.28 103 ASP A CA 1
ATOM 882 C C . ASP A 1 103 ? 3.988 -11.851 -3.742 1.00 56.28 103 ASP A C 1
ATOM 884 O O . ASP A 1 103 ? 3.594 -11.282 -2.722 1.00 56.28 103 ASP A O 1
ATOM 888 N N . VAL A 1 104 ? 3.753 -13.148 -3.962 1.00 57.69 104 VAL A N 1
ATOM 889 C CA . VAL A 1 104 ? 2.929 -13.991 -3.086 1.00 57.69 104 VAL A CA 1
ATOM 890 C C . VAL A 1 104 ? 3.467 -13.987 -1.652 1.00 57.69 104 VAL A C 1
ATOM 892 O O . VAL A 1 104 ? 2.704 -13.763 -0.717 1.00 57.69 104 VAL A O 1
ATOM 895 N N . VAL A 1 105 ? 4.786 -14.122 -1.464 1.00 62.31 105 VAL A N 1
ATOM 896 C CA . VAL A 1 105 ? 5.406 -14.188 -0.126 1.00 62.31 105 VAL A CA 1
ATOM 897 C C . VAL A 1 105 ? 5.309 -12.851 0.618 1.00 62.31 105 VAL A C 1
ATOM 899 O O . VAL A 1 105 ? 4.992 -12.821 1.810 1.00 62.31 105 VAL A O 1
ATOM 902 N N . ILE A 1 106 ? 5.553 -11.731 -0.073 1.00 61.69 106 ILE A N 1
ATOM 903 C CA . ILE A 1 106 ? 5.445 -10.386 0.517 1.00 61.69 106 ILE A CA 1
ATOM 904 C C . ILE A 1 106 ? 3.995 -10.095 0.919 1.00 61.69 106 ILE A C 1
ATOM 906 O O . ILE A 1 106 ? 3.739 -9.504 1.974 1.00 61.69 106 ILE A O 1
ATOM 910 N N . PHE A 1 107 ? 3.033 -10.517 0.101 1.00 63.53 107 PHE A N 1
ATOM 911 C CA . PHE A 1 107 ? 1.618 -10.302 0.372 1.00 63.53 107 PHE A CA 1
ATOM 912 C C . PHE A 1 107 ? 1.067 -11.196 1.467 1.00 63.53 107 PHE A C 1
ATOM 914 O O . PHE A 1 107 ? 0.290 -10.710 2.289 1.00 63.53 107 PHE A O 1
ATOM 921 N N . GLU A 1 108 ? 1.484 -12.456 1.531 1.00 65.75 108 GLU A N 1
ATOM 922 C CA . GLU A 1 108 ? 1.098 -13.375 2.600 1.00 65.75 108 GLU A CA 1
ATOM 923 C C . GLU A 1 108 ? 1.574 -12.875 3.967 1.00 65.75 108 GLU A C 1
ATOM 925 O O . GLU A 1 108 ? 0.762 -12.782 4.892 1.00 65.75 108 GLU A O 1
ATOM 930 N N . GLU A 1 109 ? 2.832 -12.426 4.080 1.00 68.50 109 GLU A N 1
ATOM 931 C CA . GLU A 1 109 ? 3.376 -11.879 5.333 1.00 68.50 109 GLU A CA 1
ATOM 932 C C . GLU A 1 109 ? 2.561 -10.659 5.812 1.00 68.50 109 GLU A C 1
ATOM 934 O O . GLU A 1 109 ? 2.211 -10.552 6.992 1.00 68.50 109 GLU A O 1
ATOM 939 N N . ARG A 1 110 ? 2.166 -9.765 4.896 1.00 67.62 110 ARG A N 1
ATOM 940 C CA . ARG A 1 110 ? 1.331 -8.590 5.212 1.00 67.62 110 ARG A CA 1
ATOM 941 C C . ARG A 1 110 ? -0.110 -8.964 5.545 1.00 67.62 110 ARG A C 1
ATOM 943 O O . ARG A 1 110 ? -0.693 -8.397 6.472 1.00 67.62 110 ARG A O 1
ATOM 950 N N . MET A 1 111 ? -0.685 -9.928 4.829 1.00 65.94 111 MET A N 1
ATOM 951 C CA . MET A 1 111 ? -2.026 -10.444 5.102 1.00 65.94 111 MET A CA 1
ATOM 952 C C . MET A 1 111 ? -2.100 -11.059 6.498 1.00 65.94 111 MET A C 1
ATOM 954 O O . MET A 1 111 ? -3.094 -10.882 7.201 1.00 65.94 111 MET A O 1
ATOM 958 N N . ASP A 1 112 ? -1.044 -11.747 6.919 1.00 67.62 112 ASP A N 1
ATOM 959 C CA . ASP A 1 112 ? -0.966 -12.380 8.229 1.00 67.62 112 ASP A CA 1
ATOM 960 C C . ASP A 1 112 ? -0.762 -11.367 9.357 1.00 67.62 112 ASP A C 1
ATOM 962 O O . ASP A 1 112 ? -1.367 -11.513 10.424 1.00 67.62 112 ASP A O 1
ATOM 966 N N . ILE A 1 113 ? -0.022 -10.280 9.118 1.00 65.00 113 ILE A N 1
ATOM 967 C CA . ILE A 1 113 ? 0.044 -9.154 10.061 1.00 65.00 113 ILE A CA 1
ATOM 968 C C . ILE A 1 113 ? -1.333 -8.479 10.184 1.00 65.00 113 ILE A C 1
ATOM 970 O O . ILE A 1 113 ? -1.783 -8.224 11.301 1.00 65.00 113 ILE A O 1
ATOM 974 N N . LEU A 1 114 ? -2.058 -8.260 9.079 1.00 64.56 114 LEU A N 1
ATOM 975 C CA . LEU A 1 114 ? -3.422 -7.703 9.102 1.00 64.56 114 LEU A CA 1
ATOM 976 C C . LEU A 1 114 ? -4.423 -8.614 9.818 1.00 64.56 114 LEU A C 1
ATOM 978 O O . LEU A 1 114 ? -5.218 -8.135 10.625 1.00 64.56 114 LEU A O 1
ATOM 982 N N . LYS A 1 115 ? -4.372 -9.929 9.578 1.00 66.44 115 LYS A N 1
ATOM 983 C CA . LYS A 1 115 ? -5.180 -10.905 10.327 1.00 66.44 115 LYS A CA 1
ATOM 984 C C . LYS A 1 115 ? -4.847 -10.863 11.819 1.00 66.44 115 LYS A C 1
ATOM 986 O O . LYS A 1 115 ? -5.770 -10.896 12.624 1.00 66.44 115 LYS A O 1
ATOM 991 N N . SER A 1 116 ? -3.566 -10.737 12.178 1.00 63.50 116 SER A N 1
ATOM 992 C CA . SER A 1 116 ? -3.105 -10.632 13.573 1.00 63.50 116 SER A CA 1
ATOM 993 C C . SER A 1 116 ? -3.588 -9.343 14.253 1.00 63.50 116 SER A C 1
ATOM 995 O O . SER A 1 116 ? -3.999 -9.370 15.411 1.00 63.50 116 SER A O 1
ATOM 997 N N . LEU A 1 117 ? -3.614 -8.222 13.521 1.00 63.28 117 LEU A N 1
ATOM 998 C CA . LEU A 1 117 ? -4.178 -6.944 13.980 1.00 63.28 117 LEU A CA 1
ATOM 999 C C . LEU A 1 117 ? -5.689 -7.025 14.229 1.00 63.28 117 LEU A C 1
ATOM 1001 O O . LEU A 1 117 ? -6.198 -6.378 15.141 1.00 63.28 117 LEU A O 1
ATOM 1005 N N . ILE A 1 118 ? -6.403 -7.825 13.432 1.00 63.38 118 ILE A N 1
ATOM 1006 C CA . ILE A 1 118 ? -7.836 -8.087 13.617 1.00 63.38 118 ILE A CA 1
ATOM 1007 C C . ILE A 1 118 ? -8.079 -9.030 14.806 1.00 63.38 118 ILE A C 1
ATOM 1009 O O . ILE A 1 118 ? -9.052 -8.849 15.540 1.00 63.38 118 ILE A O 1
ATOM 1013 N N . SER A 1 119 ? -7.227 -10.044 14.995 1.00 57.56 119 SER A N 1
ATOM 1014 C CA . SER A 1 119 ? -7.473 -11.150 15.928 1.00 57.56 119 SER A CA 1
ATOM 1015 C C . SER A 1 119 ? -6.947 -10.932 17.351 1.00 57.56 119 SER A C 1
ATOM 1017 O O . SER A 1 119 ? -7.453 -11.584 18.265 1.00 57.56 119 SER A O 1
ATOM 1019 N N . VAL A 1 120 ? -6.003 -10.008 17.590 1.00 52.09 120 VAL A N 1
ATOM 1020 C CA . VAL A 1 120 ? -5.389 -9.828 18.920 1.00 52.09 120 VAL A CA 1
ATOM 1021 C C . VAL A 1 120 ? -5.388 -8.362 19.351 1.00 52.09 120 VAL A C 1
ATOM 1023 O O . VAL A 1 120 ? -4.621 -7.532 18.875 1.00 52.09 120 VAL A O 1
ATOM 1026 N N . ASN A 1 121 ? -6.236 -8.043 20.328 1.00 56.09 121 ASN A N 1
ATOM 1027 C CA . ASN A 1 121 ? -6.409 -6.685 20.846 1.00 56.09 121 ASN A CA 1
ATOM 1028 C C . ASN A 1 121 ? -5.256 -6.192 21.750 1.00 56.09 121 ASN A C 1
ATOM 1030 O O . ASN A 1 121 ? -5.270 -5.038 22.166 1.00 56.09 121 ASN A O 1
ATOM 1034 N N . ASN A 1 122 ? -4.284 -7.050 22.078 1.00 56.91 122 ASN A N 1
ATOM 1035 C CA . ASN A 1 122 ? -3.296 -6.780 23.131 1.00 56.91 122 ASN A CA 1
ATOM 1036 C C . ASN A 1 122 ? -1.871 -6.521 22.606 1.00 56.91 122 ASN A C 1
ATOM 1038 O O . ASN A 1 122 ? -1.037 -6.039 23.361 1.00 56.91 122 ASN A O 1
ATOM 1042 N N . GLU A 1 123 ? -1.589 -6.790 21.327 1.00 65.75 123 GLU A N 1
ATOM 1043 C CA . GLU A 1 123 ? -0.248 -6.634 20.720 1.00 65.75 123 GLU A CA 1
ATOM 1044 C C . GLU A 1 123 ? -0.247 -5.600 19.586 1.00 65.75 123 GLU A C 1
ATOM 1046 O O . GLU A 1 123 ? 0.482 -5.695 18.599 1.00 65.75 123 GLU A O 1
ATOM 1051 N N . TRP A 1 124 ? -1.107 -4.593 19.727 1.00 68.06 124 TRP A N 1
ATOM 1052 C CA . TRP A 1 124 ? -1.350 -3.551 18.735 1.00 68.06 124 TRP A CA 1
ATOM 1053 C C . TRP A 1 124 ? -0.059 -2.887 18.241 1.00 68.06 124 TRP A C 1
ATOM 1055 O O . TRP A 1 124 ? 0.259 -2.924 17.054 1.00 68.06 124 TRP A O 1
ATOM 1065 N N . GLU A 1 125 ? 0.728 -2.342 19.165 1.00 66.81 125 GLU A N 1
ATOM 1066 C CA . GLU A 1 125 ? 1.971 -1.630 18.858 1.00 66.81 125 GLU A CA 1
ATOM 1067 C C . GLU A 1 125 ? 3.016 -2.538 18.200 1.00 66.81 125 GLU A C 1
ATOM 1069 O O . GLU A 1 125 ? 3.724 -2.123 17.280 1.00 66.81 125 GLU A O 1
ATOM 1074 N N . GLN A 1 126 ? 3.088 -3.800 18.629 1.00 74.06 126 GLN A N 1
ATOM 1075 C CA . GLN A 1 126 ? 4.007 -4.774 18.047 1.00 74.06 126 GLN A CA 1
ATOM 1076 C C . GLN A 1 126 ? 3.610 -5.119 16.612 1.00 74.06 126 GLN A C 1
ATOM 1078 O O . GLN A 1 126 ? 4.470 -5.154 15.733 1.00 74.06 126 GLN A O 1
ATOM 1083 N N . ASN A 1 127 ? 2.320 -5.307 16.342 1.00 72.12 127 ASN A N 1
ATOM 1084 C CA . ASN A 1 127 ? 1.838 -5.596 14.998 1.00 72.12 127 ASN A CA 1
ATOM 1085 C C . ASN A 1 127 ? 1.968 -4.388 14.055 1.00 72.12 127 ASN A C 1
ATOM 1087 O O . ASN A 1 127 ? 2.366 -4.562 12.902 1.00 72.12 127 ASN A O 1
ATOM 1091 N N . LEU A 1 128 ? 1.738 -3.163 14.547 1.00 72.50 128 LEU A N 1
ATOM 1092 C CA . LEU A 1 128 ? 2.039 -1.937 13.798 1.00 72.50 128 LEU A CA 1
ATOM 1093 C C . LEU A 1 128 ? 3.524 -1.872 13.410 1.00 72.50 128 LEU A C 1
ATOM 1095 O O . LEU A 1 128 ? 3.863 -1.601 12.255 1.00 72.50 128 LEU A O 1
ATOM 1099 N N . LYS A 1 129 ? 4.417 -2.172 14.362 1.00 78.88 129 LYS A N 1
ATOM 1100 C CA . LYS A 1 129 ? 5.865 -2.208 14.125 1.00 78.88 129 LYS A CA 1
ATOM 1101 C C . LYS A 1 129 ? 6.251 -3.295 13.121 1.00 78.88 129 LYS A C 1
ATOM 1103 O O . LYS A 1 129 ? 7.058 -3.028 12.236 1.00 78.88 129 LYS A O 1
ATOM 1108 N N . ARG A 1 130 ? 5.661 -4.492 13.215 1.00 80.44 130 ARG A N 1
ATOM 1109 C CA . ARG A 1 130 ? 5.879 -5.584 12.249 1.00 80.44 130 ARG A CA 1
ATOM 1110 C C . ARG A 1 130 ? 5.471 -5.181 10.837 1.00 80.44 130 ARG A C 1
ATOM 1112 O O . ARG A 1 130 ? 6.224 -5.447 9.907 1.00 80.44 130 ARG A O 1
ATOM 1119 N N . MET A 1 131 ? 4.331 -4.504 10.684 1.00 79.00 131 MET A N 1
ATOM 1120 C CA . MET A 1 131 ? 3.886 -4.018 9.377 1.00 79.00 131 MET A CA 1
ATOM 1121 C C . MET A 1 131 ? 4.890 -3.025 8.783 1.00 79.00 131 MET A C 1
ATOM 1123 O O . MET A 1 131 ? 5.301 -3.174 7.637 1.00 79.00 131 MET A O 1
ATOM 1127 N N . LYS A 1 132 ? 5.345 -2.053 9.584 1.00 78.19 132 LYS A N 1
ATOM 1128 C CA . LYS A 1 132 ? 6.361 -1.083 9.153 1.00 78.19 132 LYS A CA 1
ATOM 1129 C C . LYS A 1 132 ? 7.655 -1.771 8.698 1.00 78.19 132 LYS A C 1
ATOM 1131 O O . LYS A 1 132 ? 8.135 -1.504 7.604 1.00 78.19 132 LYS A O 1
ATOM 1136 N N . VAL A 1 133 ? 8.175 -2.703 9.499 1.00 83.06 133 VAL A N 1
ATOM 1137 C CA . VAL A 1 133 ? 9.387 -3.470 9.159 1.00 83.06 133 VAL A CA 1
ATOM 1138 C C . VAL A 1 133 ? 9.194 -4.297 7.880 1.00 83.06 133 VAL A C 1
ATOM 1140 O O . VAL A 1 133 ? 10.120 -4.414 7.082 1.00 83.06 133 VAL A O 1
ATOM 1143 N N . SER A 1 134 ? 7.998 -4.851 7.650 1.00 80.25 134 SER A N 1
ATOM 1144 C CA . SER A 1 134 ? 7.683 -5.584 6.416 1.00 80.25 134 SER A CA 1
ATOM 1145 C C . SER A 1 134 ? 7.756 -4.681 5.177 1.00 80.25 134 SER A C 1
ATOM 1147 O O . SER A 1 134 ? 8.345 -5.081 4.166 1.00 80.25 134 SER A O 1
ATOM 1149 N N . PHE A 1 135 ? 7.240 -3.447 5.255 1.00 78.69 135 PHE A N 1
ATOM 1150 C CA . PHE A 1 135 ? 7.380 -2.461 4.177 1.00 78.69 135 PHE A CA 1
ATOM 1151 C C . PHE A 1 135 ? 8.849 -2.116 3.910 1.00 78.69 135 PHE A C 1
ATOM 1153 O O . PHE A 1 135 ? 9.300 -2.264 2.775 1.00 78.69 135 PHE A O 1
ATOM 1160 N N . GLU A 1 136 ? 9.611 -1.776 4.953 1.00 85.44 136 GLU A N 1
ATOM 1161 C CA . GLU A 1 136 ? 11.041 -1.440 4.848 1.00 85.44 136 GLU A CA 1
ATOM 1162 C C . GLU A 1 136 ? 11.858 -2.582 4.216 1.00 85.44 136 GLU A C 1
ATOM 1164 O O . GLU A 1 136 ? 12.696 -2.361 3.340 1.00 85.44 136 GLU A O 1
ATOM 1169 N N . LYS A 1 137 ? 11.596 -3.831 4.624 1.00 84.31 137 LYS A N 1
ATOM 1170 C CA . LYS A 1 137 ? 12.261 -5.019 4.071 1.00 84.31 137 LYS A CA 1
ATOM 1171 C C . LYS A 1 137 ? 11.934 -5.214 2.589 1.00 84.31 137 LYS A C 1
ATOM 1173 O O . LYS A 1 137 ? 12.830 -5.530 1.810 1.00 84.31 137 LYS A O 1
ATOM 1178 N N . SER A 1 138 ? 10.674 -5.015 2.206 1.00 79.38 138 SER A N 1
ATOM 1179 C CA . SER A 1 138 ? 10.229 -5.160 0.814 1.00 79.38 138 SER A CA 1
ATOM 1180 C C . SER A 1 138 ? 10.876 -4.106 -0.085 1.00 79.38 138 SER A C 1
ATOM 1182 O O . SER A 1 138 ? 11.434 -4.438 -1.128 1.00 79.38 138 SER A O 1
ATOM 1184 N N . GLU A 1 139 ? 10.866 -2.846 0.358 1.00 82.94 139 GLU A N 1
ATOM 1185 C CA . GLU A 1 139 ? 11.510 -1.736 -0.345 1.00 82.94 139 GLU A CA 1
ATOM 1186 C C . GLU A 1 139 ? 13.014 -1.983 -0.516 1.00 82.94 139 GLU A C 1
ATOM 1188 O O . GLU A 1 139 ? 13.561 -1.776 -1.600 1.00 82.94 139 GLU A O 1
ATOM 1193 N N . LYS A 1 140 ? 13.691 -2.478 0.527 1.00 87.00 140 LYS A N 1
ATOM 1194 C CA . LYS A 1 140 ? 15.117 -2.807 0.451 1.00 87.00 140 LYS A CA 1
ATOM 1195 C C . LYS A 1 140 ? 15.412 -3.869 -0.612 1.00 87.00 140 LYS A C 1
ATOM 1197 O O . LYS A 1 140 ? 16.318 -3.665 -1.415 1.00 87.00 140 LYS A O 1
ATOM 1202 N N . ILE A 1 141 ? 14.651 -4.967 -0.639 1.00 85.19 141 ILE A N 1
ATOM 1203 C CA . ILE A 1 141 ? 14.883 -6.061 -1.596 1.00 85.19 141 ILE A CA 1
ATOM 1204 C C . ILE A 1 141 ? 14.688 -5.583 -3.041 1.00 85.19 141 ILE A C 1
ATOM 1206 O O . ILE A 1 141 ? 15.507 -5.892 -3.907 1.00 85.19 141 ILE A O 1
ATOM 1210 N N . LEU A 1 142 ? 13.635 -4.809 -3.311 1.00 81.75 142 LEU A N 1
ATOM 1211 C CA . LEU A 1 142 ? 13.376 -4.299 -4.661 1.00 81.75 142 LEU A CA 1
ATOM 1212 C C . LEU A 1 142 ? 14.454 -3.307 -5.109 1.00 81.75 142 LEU A C 1
ATOM 1214 O O . LEU A 1 142 ? 14.962 -3.421 -6.222 1.00 81.75 142 LEU A O 1
ATOM 1218 N N . ASN A 1 143 ? 14.889 -2.405 -4.225 1.00 84.88 143 ASN A N 1
ATOM 1219 C CA . ASN A 1 143 ? 15.990 -1.484 -4.516 1.00 84.88 143 ASN A CA 1
ATOM 1220 C C . ASN A 1 143 ? 17.317 -2.209 -4.803 1.00 84.88 143 ASN A C 1
ATOM 1222 O O . ASN A 1 143 ? 18.079 -1.782 -5.669 1.00 84.88 143 ASN A O 1
ATOM 1226 N N . GLU A 1 144 ? 17.618 -3.299 -4.093 1.00 86.50 144 GLU A N 1
ATOM 1227 C CA . GLU A 1 144 ? 18.809 -4.118 -4.359 1.00 86.50 144 GLU A CA 1
ATOM 1228 C C . GLU A 1 144 ? 18.750 -4.778 -5.745 1.00 86.50 144 GLU A C 1
ATOM 1230 O O . GLU A 1 144 ? 19.755 -4.786 -6.459 1.00 86.50 144 GLU A O 1
ATOM 1235 N N . LYS A 1 145 ? 17.574 -5.258 -6.170 1.00 81.94 145 LYS A N 1
ATOM 1236 C CA . LYS A 1 145 ? 17.377 -5.812 -7.519 1.00 81.94 145 LYS A CA 1
ATOM 1237 C C . LYS A 1 145 ? 17.503 -4.755 -8.614 1.00 81.94 145 LYS A C 1
ATOM 1239 O O . LYS A 1 145 ? 18.173 -5.014 -9.611 1.00 81.94 145 LYS A O 1
ATOM 1244 N N . ILE A 1 146 ? 16.915 -3.569 -8.423 1.00 83.44 146 ILE A N 1
ATOM 1245 C CA . ILE A 1 146 ? 17.052 -2.444 -9.367 1.00 83.44 146 ILE A CA 1
ATOM 1246 C C . ILE A 1 146 ? 18.536 -2.144 -9.592 1.00 83.44 146 ILE A C 1
ATOM 1248 O O . ILE A 1 146 ? 18.994 -2.152 -10.732 1.00 83.44 146 ILE A O 1
ATOM 1252 N N . LYS A 1 147 ? 19.312 -2.005 -8.510 1.00 87.38 147 LYS A N 1
ATOM 1253 C CA . LYS A 1 147 ? 20.761 -1.774 -8.596 1.00 87.38 147 LYS A CA 1
ATOM 1254 C C . LYS A 1 147 ? 21.491 -2.886 -9.345 1.00 87.38 147 LYS A C 1
ATOM 1256 O O . LYS A 1 147 ? 22.389 -2.599 -10.129 1.00 87.38 147 LYS A O 1
ATOM 1261 N N . ALA A 1 148 ? 21.139 -4.149 -9.105 1.00 85.25 148 ALA A N 1
ATOM 1262 C CA . ALA A 1 148 ? 21.762 -5.276 -9.797 1.00 85.25 148 ALA A CA 1
ATOM 1263 C C . ALA A 1 148 ? 21.501 -5.237 -11.313 1.00 85.25 148 ALA A C 1
ATOM 1265 O O . ALA A 1 148 ? 22.424 -5.466 -12.092 1.00 85.25 148 ALA A O 1
ATOM 1266 N N . LEU A 1 149 ? 20.277 -4.898 -11.728 1.00 82.69 149 LEU A N 1
ATOM 1267 C CA . LEU A 1 149 ? 19.904 -4.765 -13.140 1.00 82.69 149 LEU A CA 1
ATOM 1268 C C . LEU A 1 149 ? 20.573 -3.554 -13.806 1.00 82.69 149 LEU A C 1
ATOM 1270 O O . LEU A 1 149 ? 21.032 -3.659 -14.940 1.00 82.69 149 LEU A O 1
ATOM 1274 N N . GLU A 1 150 ? 20.686 -2.431 -13.096 1.00 82.12 150 GLU A N 1
ATOM 1275 C CA . GLU A 1 150 ? 21.376 -1.227 -13.581 1.00 82.12 150 GLU A CA 1
ATOM 1276 C C . GLU A 1 150 ? 22.887 -1.459 -13.756 1.00 82.12 150 GLU A C 1
ATOM 1278 O O . GLU A 1 150 ? 23.464 -1.037 -14.757 1.00 82.12 150 GLU A O 1
ATOM 1283 N N . MET A 1 151 ? 23.532 -2.183 -12.832 1.00 79.12 151 MET A N 1
ATOM 1284 C CA . MET A 1 151 ? 24.961 -2.526 -12.922 1.00 79.12 151 MET A CA 1
ATOM 1285 C C . MET A 1 151 ? 25.252 -3.646 -13.936 1.00 79.12 151 MET A C 1
ATOM 1287 O O . MET A 1 151 ? 26.334 -3.680 -14.522 1.00 79.12 151 MET A O 1
ATOM 1291 N N . GLY A 1 152 ? 24.298 -4.552 -14.171 1.00 56.12 152 GLY A N 1
ATOM 1292 C CA . GLY A 1 152 ? 24.408 -5.630 -15.160 1.00 56.12 152 GLY A CA 1
ATOM 1293 C C . GLY A 1 152 ? 24.378 -5.159 -16.620 1.00 56.12 152 GLY A C 1
ATOM 1294 O O . GLY A 1 152 ? 24.758 -5.919 -17.504 1.00 56.12 152 GLY A O 1
ATOM 1295 N N . GLY A 1 153 ? 23.985 -3.907 -16.884 1.00 50.38 153 GLY A N 1
ATOM 1296 C CA . GLY A 1 153 ? 23.988 -3.298 -18.220 1.00 50.38 153 GLY A CA 1
ATOM 1297 C C . GLY A 1 153 ? 25.339 -2.735 -18.682 1.00 50.38 153 GLY A C 1
ATOM 1298 O O . GLY A 1 153 ? 25.402 -2.133 -19.752 1.00 50.38 153 GLY A O 1
ATOM 1299 N N . GLN A 1 154 ? 26.412 -2.889 -17.895 1.00 43.88 154 GLN A N 1
ATOM 1300 C CA . GLN A 1 154 ? 27.703 -2.230 -18.142 1.00 43.88 154 GLN A CA 1
ATOM 1301 C C . GLN A 1 154 ? 28.890 -3.193 -18.301 1.00 43.88 154 GLN A C 1
ATOM 1303 O O . GLN A 1 154 ? 30.034 -2.825 -18.038 1.00 43.88 154 GLN A O 1
ATOM 1308 N N . LEU A 1 155 ? 28.638 -4.417 -18.770 1.00 45.25 155 LEU A N 1
ATOM 1309 C CA . LEU A 1 155 ? 29.679 -5.368 -19.167 1.00 45.25 155 LEU A CA 1
ATOM 1310 C C . LEU A 1 155 ? 29.318 -6.030 -20.499 1.00 45.25 155 LEU A C 1
ATOM 1312 O O . LEU A 1 155 ? 29.035 -7.213 -20.535 1.00 45.25 155 LEU A O 1
ATOM 1316 N N . ASP A 1 156 ? 29.329 -5.247 -21.575 1.00 41.75 156 ASP A N 1
ATOM 1317 C CA . ASP A 1 156 ? 29.602 -5.728 -22.940 1.00 41.75 156 ASP A CA 1
ATOM 1318 C C . ASP A 1 156 ? 30.242 -4.586 -23.752 1.00 41.75 156 ASP A C 1
ATOM 1320 O O . ASP A 1 156 ? 29.828 -4.201 -24.842 1.00 41.75 156 ASP A O 1
ATOM 1324 N N . GLY A 1 157 ? 31.281 -3.988 -23.164 1.00 41.28 157 GLY A N 1
ATOM 1325 C CA . GLY A 1 157 ? 32.303 -3.228 -23.879 1.00 41.28 157 GLY A CA 1
ATOM 1326 C C . GLY A 1 157 ? 33.479 -4.150 -24.152 1.00 41.28 157 GLY A C 1
ATOM 1327 O O . GLY A 1 157 ? 34.546 -3.981 -23.571 1.00 41.28 157 GLY A O 1
ATOM 1328 N N . ASP A 1 158 ? 33.222 -5.182 -24.951 1.00 37.22 158 ASP A N 1
ATOM 1329 C CA . ASP A 1 158 ? 34.195 -6.158 -25.415 1.00 37.22 158 ASP A CA 1
ATOM 1330 C C . ASP A 1 158 ? 35.394 -5.398 -26.011 1.00 37.22 158 ASP A C 1
ATOM 1332 O O . ASP A 1 158 ? 35.276 -4.724 -27.038 1.00 37.22 158 ASP A O 1
ATOM 1336 N N . CYS A 1 159 ? 36.551 -5.478 -25.348 1.00 44.38 159 CYS A N 1
ATOM 1337 C CA . CYS A 1 159 ? 37.841 -5.117 -25.922 1.00 44.38 159 CYS A CA 1
ATOM 1338 C C . CYS A 1 159 ? 38.133 -6.076 -27.086 1.00 44.38 159 CYS A C 1
ATOM 1340 O O . CYS A 1 159 ? 38.928 -7.006 -26.961 1.00 44.38 159 CYS A O 1
ATOM 1342 N N . LYS A 1 160 ? 37.479 -5.865 -28.22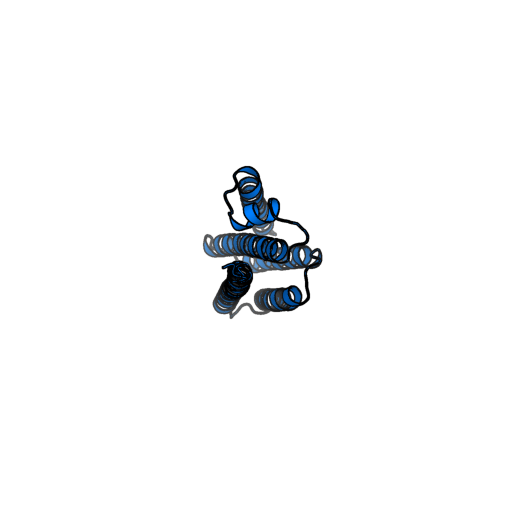8 1.00 41.06 160 LYS A N 1
ATOM 1343 C CA . LYS A 1 160 ? 37.912 -6.381 -29.523 1.00 41.06 160 LYS A CA 1
ATOM 1344 C C . LYS A 1 160 ? 38.713 -5.269 -30.181 1.00 41.06 160 LYS A C 1
ATOM 1346 O O . LYS A 1 160 ? 38.184 -4.203 -30.478 1.00 41.06 160 LYS A O 1
ATOM 1351 N N . GLY A 1 161 ? 40.021 -5.509 -30.228 1.00 44.16 161 GLY A N 1
ATOM 1352 C CA . GLY A 1 161 ? 41.033 -4.543 -30.625 1.00 44.16 161 GLY A CA 1
ATOM 1353 C C . GLY A 1 161 ? 40.987 -4.148 -32.090 1.00 44.16 161 GLY A C 1
ATOM 1354 O O . GLY A 1 161 ? 40.104 -4.576 -32.821 1.00 44.16 161 GLY A O 1
ATOM 1355 N N . ASP A 1 162 ? 41.981 -3.353 -32.481 1.00 42.78 162 ASP A N 1
ATOM 1356 C CA . ASP A 1 162 ? 42.522 -3.342 -33.835 1.00 42.78 162 ASP A CA 1
ATOM 1357 C C . ASP A 1 162 ? 43.838 -2.528 -33.887 1.00 42.78 162 ASP A C 1
ATOM 1359 O O . ASP A 1 162 ? 43.861 -1.358 -33.503 1.00 42.78 162 ASP A O 1
ATOM 1363 N N . TRP A 1 163 ? 44.879 -3.214 -34.391 1.00 44.19 163 TRP A N 1
ATOM 1364 C CA . TRP A 1 163 ? 46.229 -2.818 -34.866 1.00 44.19 163 TRP A CA 1
ATOM 1365 C C . TRP A 1 163 ? 47.300 -2.332 -33.877 1.00 44.19 163 TRP A C 1
ATOM 1367 O O . TRP A 1 163 ? 47.269 -1.165 -33.432 1.00 44.19 163 TRP A O 1
#

Secondary structure (DSSP, 8-state):
---SHHHHHHHHHHHHHHHHHHHHHHH---HHHHHHHTS-TTSHHHHHHHHHHHHHHHHHHHHHHHHHHHSS---HHHHHHHHHHHHHHHHHHHHT----HHHHHHHHHHHHHHHHHHH-TT-HHHHHHHHHHHHHHHHHHHHHHHHHHHHHTT---------

Foldseek 3Di:
DPDCLLVVLLVVLVVVLVVVVVCCVPVVPDVLVVCLVPDDVPDPSNQLSVVLVVLVSLVSSLVSLVCSVPVDPDDLVSNLSNLVVSLVVLVVVLVPDPDDPVSVVLSVQLNVLSVVCNVDPPCNVVSSVSNVVSSVVSNVVSVVVSVVVVVVVPPDPPPPDDD

pLDDT: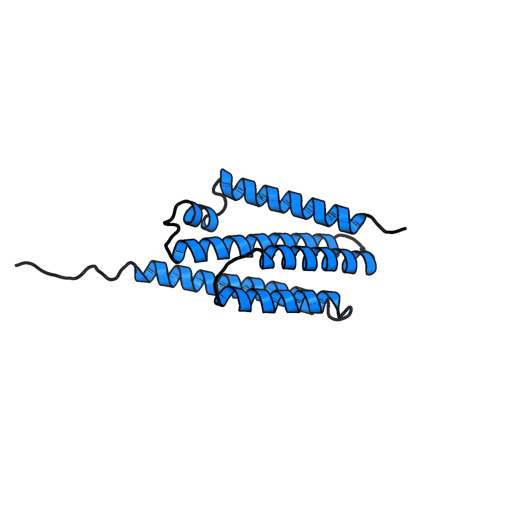 mean 75.93, std 13.39, range [37.22, 95.62]